Protein AF-A0A6D0IES0-F1 (afdb_monomer_lite)

Structure (mmCIF, N/CA/C/O backbone):
data_AF-A0A6D0IES0-F1
#
_entry.id   AF-A0A6D0IES0-F1
#
loop_
_atom_site.group_PDB
_atom_site.id
_atom_site.type_symbol
_atom_site.label_atom_id
_atom_site.label_alt_id
_atom_site.label_comp_id
_atom_site.label_asym_id
_atom_site.label_entity_id
_atom_site.label_seq_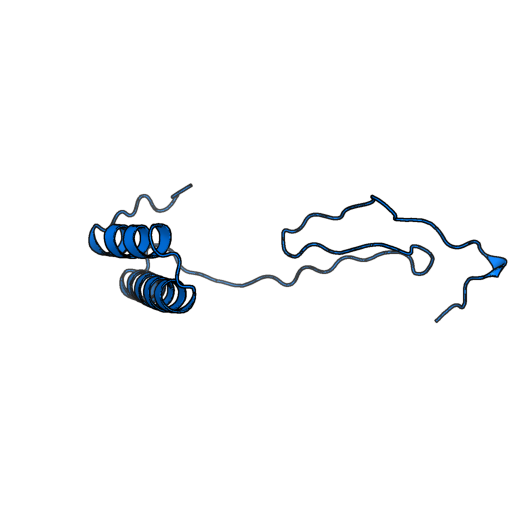id
_atom_site.pdbx_PDB_ins_code
_atom_site.Cartn_x
_atom_site.Cartn_y
_atom_site.Cartn_z
_atom_site.occupancy
_atom_site.B_iso_or_equiv
_atom_site.auth_seq_id
_atom_site.auth_comp_id
_atom_site.auth_asym_id
_atom_site.auth_atom_id
_atom_site.pdbx_PDB_model_num
ATOM 1 N N . THR A 1 1 ? 1.148 12.695 6.256 1.00 75.94 1 THR A N 1
ATOM 2 C CA . THR A 1 1 ? 0.456 13.963 6.566 1.00 75.94 1 THR A CA 1
ATOM 3 C C . THR A 1 1 ? -1.024 13.701 6.712 1.00 75.94 1 THR A C 1
ATOM 5 O O . THR A 1 1 ? -1.550 12.954 5.899 1.00 75.94 1 THR A O 1
ATOM 8 N N . ASN A 1 2 ? -1.672 14.283 7.723 1.00 93.81 2 ASN A N 1
ATOM 9 C CA . ASN A 1 2 ? -3.127 14.260 7.899 1.00 93.81 2 ASN A CA 1
ATOM 10 C C . ASN A 1 2 ? -3.679 15.657 7.566 1.00 93.81 2 ASN A C 1
ATOM 12 O O . ASN A 1 2 ? -3.471 16.584 8.343 1.00 93.81 2 ASN A O 1
ATOM 16 N N . LEU A 1 3 ? -4.310 15.812 6.396 1.00 96.31 3 LEU A N 1
ATOM 17 C CA . LEU A 1 3 ? -4.878 17.090 5.931 1.00 96.31 3 LEU A CA 1
ATOM 18 C C . LEU A 1 3 ? -6.323 17.311 6.397 1.00 96.31 3 LEU A C 1
ATOM 20 O O . LEU A 1 3 ? -6.790 18.442 6.405 1.00 96.31 3 LEU A O 1
ATOM 24 N N . ALA A 1 4 ? -7.026 16.246 6.786 1.00 96.00 4 ALA A N 1
ATOM 25 C CA . ALA A 1 4 ? -8.401 16.327 7.269 1.00 96.00 4 ALA A CA 1
ATOM 26 C C . ALA A 1 4 ? -8.485 16.863 8.708 1.00 96.00 4 ALA A C 1
ATOM 28 O O . ALA A 1 4 ? -9.572 17.172 9.180 1.00 96.00 4 ALA A O 1
ATOM 29 N N . HIS A 1 5 ? -7.348 16.941 9.418 1.00 95.81 5 HIS A N 1
ATOM 30 C CA . HIS A 1 5 ? -7.271 17.300 10.840 1.00 95.81 5 HIS A CA 1
ATOM 31 C C . HIS A 1 5 ? -8.188 16.455 11.743 1.00 95.81 5 HIS A C 1
ATOM 33 O O . HIS A 1 5 ? -8.555 16.871 12.838 1.00 95.81 5 HIS A O 1
ATOM 39 N N . TRP A 1 6 ? -8.537 15.252 11.288 1.00 97.19 6 TRP A N 1
ATOM 40 C CA . TRP A 1 6 ? -9.382 14.312 12.009 1.00 97.19 6 TRP A CA 1
ATOM 41 C C . TRP A 1 6 ? -8.531 13.394 12.884 1.00 97.19 6 TRP A C 1
ATOM 43 O O . TRP A 1 6 ? -7.524 12.855 12.415 1.00 97.19 6 TRP A O 1
ATOM 53 N N . CYS A 1 7 ? -8.947 13.216 14.136 1.00 96.31 7 CYS A N 1
ATOM 54 C CA . CYS A 1 7 ? -8.311 12.338 15.111 1.00 96.31 7 CYS A CA 1
ATOM 55 C C . CYS A 1 7 ? -9.395 11.530 15.829 1.00 96.31 7 CYS A C 1
ATOM 57 O O . CYS A 1 7 ? -10.306 12.121 16.405 1.00 96.31 7 CYS A O 1
ATOM 59 N N . ASP A 1 8 ? -9.256 10.207 15.848 1.00 97.69 8 ASP A N 1
ATOM 60 C CA . ASP A 1 8 ? -10.154 9.301 16.563 1.00 97.69 8 ASP A CA 1
ATOM 61 C C . ASP A 1 8 ? -9.338 8.331 17.445 1.00 97.69 8 ASP A C 1
ATOM 63 O O . ASP A 1 8 ? -8.488 7.594 16.932 1.00 97.69 8 ASP A O 1
ATOM 67 N N . PRO A 1 9 ? -9.558 8.301 18.776 1.00 97.62 9 PRO A N 1
ATOM 68 C CA . PRO A 1 9 ? -8.781 7.451 19.679 1.00 97.62 9 PRO A CA 1
ATOM 69 C C . PRO A 1 9 ? -8.916 5.949 19.396 1.00 97.62 9 PRO A C 1
ATOM 71 O O . PRO A 1 9 ? -7.977 5.186 19.647 1.00 97.62 9 PRO A O 1
ATOM 74 N N . LYS A 1 10 ?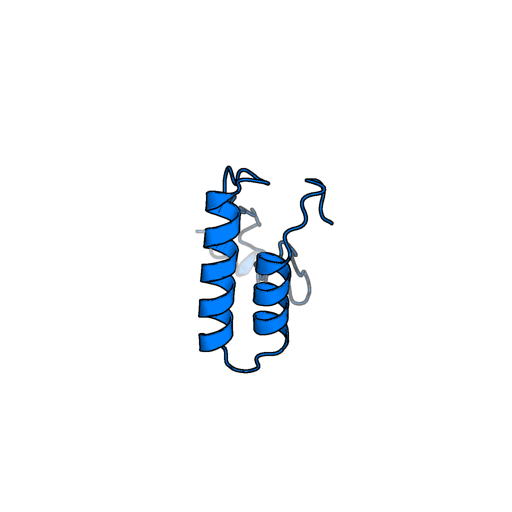 -10.076 5.504 18.893 1.00 97.38 10 LYS A N 1
ATOM 75 C CA . LYS A 1 10 ? -10.305 4.091 18.573 1.00 97.38 10 LYS A CA 1
ATOM 76 C C . LYS A 1 10 ? -9.488 3.691 17.346 1.00 97.38 10 LYS A C 1
ATOM 78 O O . LYS A 1 10 ? -8.764 2.696 17.402 1.00 97.38 10 LYS A O 1
ATOM 83 N N . PHE A 1 11 ? -9.539 4.487 16.287 1.00 97.94 11 PHE A N 1
ATOM 84 C CA . PHE A 1 11 ? -8.734 4.334 15.083 1.00 97.94 11 PHE A CA 1
ATOM 85 C C . PHE A 1 11 ? -7.236 4.291 15.408 1.00 97.94 11 PHE A C 1
ATOM 87 O O . PHE A 1 11 ? -6.537 3.367 14.986 1.00 97.94 11 PHE A O 1
ATOM 94 N N . ASP A 1 12 ? -6.753 5.217 16.240 1.00 97.81 12 ASP A N 1
ATOM 95 C CA . ASP A 1 12 ? -5.353 5.249 16.676 1.00 97.81 12 ASP A CA 1
ATOM 96 C C . ASP A 1 12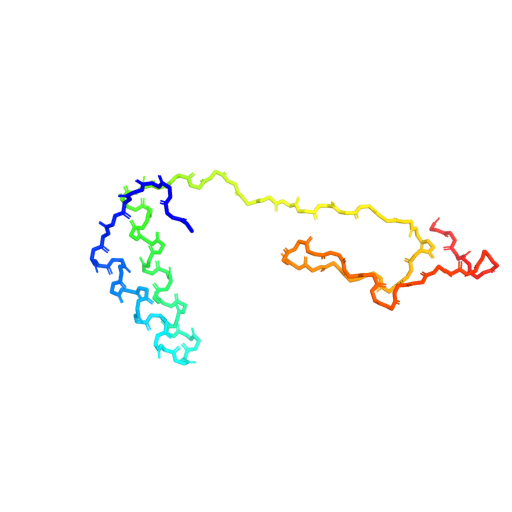 ? -4.945 3.974 17.430 1.00 97.81 12 ASP A C 1
ATOM 98 O O . ASP A 1 12 ? -3.842 3.453 17.236 1.00 97.81 12 ASP A O 1
ATOM 102 N N . SER A 1 13 ? -5.826 3.444 18.282 1.00 97.94 13 SER A N 1
ATOM 103 C CA . SER A 1 13 ? -5.596 2.186 19.003 1.00 97.94 13 SER A CA 1
ATOM 104 C C . SER A 1 13 ? -5.471 0.995 18.047 1.00 97.94 13 SER A C 1
ATOM 106 O O . SER A 1 13 ? -4.527 0.202 18.153 1.00 97.94 13 SER A O 1
ATOM 108 N N . VAL A 1 14 ? -6.366 0.908 17.058 1.00 97.94 14 VAL A N 1
ATOM 109 C CA . VAL A 1 14 ? -6.340 -0.129 16.015 1.00 97.94 14 VAL A CA 1
ATOM 110 C C . VAL A 1 14 ? -5.044 -0.050 15.202 1.00 97.94 14 VAL A C 1
ATOM 112 O O . VAL A 1 14 ? -4.369 -1.066 15.013 1.00 97.94 14 VAL A O 1
ATOM 115 N N . LEU A 1 15 ? -4.624 1.153 14.796 1.00 97.31 15 LEU A N 1
ATOM 116 C CA . LEU A 1 15 ? -3.363 1.343 14.073 1.00 97.31 15 LEU A CA 1
ATOM 117 C C . LEU A 1 15 ? -2.139 0.953 14.910 1.00 97.31 15 LEU A C 1
ATOM 119 O O . LEU A 1 15 ? -1.222 0.307 14.394 1.00 97.31 15 LEU A O 1
ATOM 123 N N . ARG A 1 16 ? -2.111 1.293 16.205 1.00 97.44 16 ARG A N 1
ATOM 124 C CA . ARG A 1 16 ? -1.019 0.888 17.109 1.00 97.44 16 ARG A CA 1
ATOM 125 C C . ARG A 1 16 ? -0.942 -0.630 17.260 1.00 97.44 16 ARG A C 1
ATOM 127 O O . ARG A 1 16 ? 0.162 -1.172 17.235 1.00 97.44 16 ARG A O 1
ATOM 134 N N . LYS A 1 17 ? -2.087 -1.314 17.367 1.00 95.69 17 LYS A N 1
ATOM 135 C CA . LYS A 1 17 ? -2.164 -2.785 17.398 1.00 95.69 17 LYS A CA 1
ATOM 136 C C . LYS A 1 17 ? -1.624 -3.404 16.104 1.00 95.69 17 LYS A C 1
ATOM 138 O O . LYS A 1 17 ? -0.866 -4.370 16.156 1.00 95.69 17 LYS A O 1
ATOM 143 N N . ALA A 1 18 ? -1.969 -2.835 14.949 1.00 97.44 18 ALA A N 1
ATOM 144 C CA . ALA A 1 18 ? -1.445 -3.291 13.663 1.00 97.44 18 ALA A CA 1
ATOM 145 C C . ALA A 1 18 ? 0.080 -3.106 13.561 1.00 97.44 18 ALA A C 1
ATOM 147 O O . ALA A 1 18 ? 0.772 -3.969 13.025 1.00 97.44 18 ALA A O 1
ATOM 148 N N . LEU A 1 19 ? 0.609 -1.992 14.078 1.00 97.25 19 LEU A N 1
ATOM 149 C CA . LEU A 1 19 ? 2.039 -1.679 14.028 1.00 97.25 19 LEU A CA 1
ATOM 150 C C . LEU A 1 19 ? 2.882 -2.589 14.935 1.00 97.25 19 LEU A C 1
ATOM 152 O O . LEU A 1 19 ? 4.004 -2.931 14.573 1.00 97.25 19 LEU A O 1
ATOM 156 N N . SER A 1 20 ? 2.364 -2.973 16.106 1.00 96.50 20 SER A N 1
ATOM 157 C CA . SER A 1 20 ? 3.086 -3.825 17.061 1.00 96.50 20 SER A CA 1
ATOM 158 C C . SER A 1 20 ? 3.016 -5.322 16.735 1.00 96.50 20 SER A C 1
ATOM 160 O O . SER A 1 20 ? 3.827 -6.097 17.244 1.00 96.50 20 SER A O 1
ATOM 162 N N . SER A 1 21 ? 2.070 -5.744 15.892 1.00 96.44 21 SER A N 1
ATOM 163 C CA . SER A 1 21 ? 1.907 -7.146 15.508 1.00 96.44 21 SER A CA 1
ATOM 164 C C . SER A 1 21 ? 2.939 -7.590 14.468 1.00 96.44 21 SER A C 1
ATOM 166 O O . SER A 1 21 ? 3.087 -6.974 13.416 1.00 96.44 21 SER A O 1
ATOM 168 N N . GLN A 1 22 ? 3.588 -8.729 14.719 1.00 96.69 22 GLN A N 1
ATOM 169 C CA . GLN A 1 22 ? 4.447 -9.414 13.741 1.00 96.69 22 GLN A CA 1
ATOM 170 C C . GLN A 1 22 ? 3.659 -10.380 12.839 1.00 96.69 22 GLN A C 1
ATOM 172 O O . GLN A 1 22 ? 4.135 -10.775 11.776 1.00 96.69 22 GLN A O 1
ATOM 177 N N . GLN A 1 23 ? 2.443 -10.766 13.241 1.00 97.62 23 GLN A N 1
ATOM 178 C CA . GLN A 1 23 ? 1.631 -11.729 12.503 1.00 97.62 23 GLN A CA 1
ATOM 179 C C . GLN A 1 23 ? 0.848 -11.026 11.393 1.00 97.62 23 GLN A C 1
ATOM 181 O O . GLN A 1 23 ? 0.000 -10.175 11.668 1.00 97.62 23 GLN A O 1
ATOM 186 N N . LEU A 1 24 ? 1.074 -11.434 10.139 1.00 97.50 24 LEU A N 1
ATOM 187 C CA . LEU A 1 24 ? 0.422 -10.833 8.970 1.00 97.50 24 LEU A CA 1
ATOM 188 C C . LEU A 1 24 ? -1.111 -10.870 9.066 1.00 97.50 24 LEU A C 1
ATOM 190 O O . LEU A 1 24 ? -1.750 -9.852 8.831 1.00 97.50 24 LEU A O 1
ATOM 194 N N . ALA A 1 25 ? -1.689 -12.007 9.463 1.00 97.56 25 ALA A N 1
ATOM 195 C CA . ALA A 1 25 ? -3.142 -12.160 9.593 1.00 97.56 25 ALA A CA 1
ATOM 196 C C . ALA A 1 25 ? -3.752 -11.136 10.568 1.00 97.56 25 ALA A C 1
ATOM 198 O O . ALA A 1 25 ? -4.682 -10.421 10.215 1.00 97.56 25 ALA A O 1
ATOM 199 N N . ALA A 1 26 ? -3.144 -10.969 11.745 1.00 97.12 26 ALA A N 1
ATOM 200 C CA . ALA A 1 26 ? -3.600 -9.996 12.736 1.00 97.12 26 ALA A CA 1
ATOM 201 C C . ALA A 1 26 ? -3.460 -8.539 12.253 1.00 97.12 26 ALA A C 1
ATOM 203 O O . ALA A 1 26 ? -4.228 -7.672 12.666 1.00 97.12 26 ALA A O 1
ATOM 204 N N . ARG A 1 27 ? -2.484 -8.251 11.379 1.00 98.19 27 ARG A N 1
ATOM 205 C CA . ARG A 1 27 ? -2.350 -6.927 10.750 1.00 98.19 27 ARG A CA 1
ATOM 206 C C . ARG A 1 27 ? -3.459 -6.674 9.734 1.00 98.19 27 ARG A C 1
ATOM 208 O O . ARG A 1 27 ? -3.979 -5.566 9.705 1.00 98.19 27 ARG A O 1
ATOM 215 N N . ILE A 1 28 ? -3.810 -7.678 8.927 1.00 98.06 28 ILE A N 1
ATOM 216 C CA . ILE A 1 28 ? -4.908 -7.591 7.953 1.00 98.06 28 ILE A CA 1
ATOM 217 C C . ILE A 1 28 ? -6.217 -7.274 8.682 1.00 98.06 28 ILE A C 1
ATOM 219 O O . ILE A 1 28 ? -6.839 -6.263 8.376 1.00 98.06 28 ILE A O 1
ATOM 223 N N . GLU A 1 29 ? -6.552 -8.042 9.723 1.00 97.94 29 GLU A N 1
ATOM 224 C CA . GLU A 1 29 ? -7.761 -7.814 10.529 1.00 97.94 29 GLU A CA 1
ATOM 225 C C . GLU A 1 29 ? -7.819 -6.395 11.115 1.00 97.94 29 GLU A C 1
ATOM 227 O O . GLU A 1 29 ? -8.849 -5.726 11.055 1.00 97.94 29 GLU A O 1
ATOM 232 N N . ALA A 1 30 ? -6.698 -5.899 11.650 1.00 98.31 30 ALA A N 1
ATOM 233 C CA . ALA A 1 30 ? -6.637 -4.548 12.198 1.00 98.31 30 ALA A CA 1
ATOM 234 C C . ALA A 1 30 ? -6.799 -3.464 11.114 1.00 98.31 30 ALA A C 1
ATOM 236 O O . ALA A 1 30 ? -7.464 -2.455 11.348 1.00 98.31 30 ALA A O 1
ATOM 237 N N . TYR A 1 31 ? -6.229 -3.645 9.920 1.00 98.19 31 TYR A N 1
ATOM 238 C CA . TYR A 1 31 ? -6.414 -2.682 8.830 1.00 98.19 31 TYR A CA 1
ATOM 239 C C . TYR A 1 31 ? -7.830 -2.707 8.243 1.00 98.19 31 TYR A C 1
ATOM 241 O O . TYR A 1 31 ? -8.308 -1.658 7.809 1.00 98.19 31 TYR A O 1
ATOM 249 N N . ASP A 1 32 ? -8.520 -3.845 8.259 1.00 98.19 32 ASP A N 1
ATOM 250 C CA . ASP A 1 32 ? -9.932 -3.930 7.865 1.00 98.19 32 ASP A CA 1
AT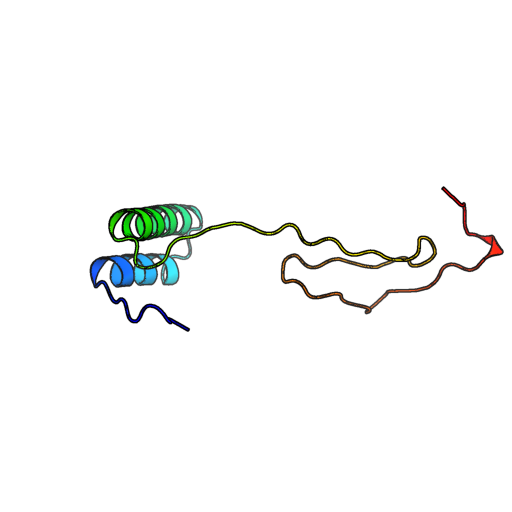OM 251 C C . ASP A 1 32 ? -10.840 -3.197 8.867 1.00 98.19 32 ASP A C 1
ATOM 253 O O . ASP A 1 32 ? -11.745 -2.453 8.471 1.00 98.19 32 ASP A O 1
ATOM 257 N N . GLU A 1 33 ? -10.558 -3.318 10.169 1.00 98.19 33 GLU A N 1
ATOM 258 C CA . GLU A 1 33 ? -11.256 -2.544 11.203 1.00 98.19 33 GLU A CA 1
ATOM 259 C C . GLU A 1 33 ? -11.014 -1.035 11.027 1.00 98.19 33 GLU A C 1
ATOM 261 O O . GLU A 1 33 ? -11.962 -0.247 11.027 1.00 98.19 33 GLU A O 1
ATOM 266 N N . ALA A 1 34 ? -9.764 -0.623 10.802 1.00 98.00 34 ALA A N 1
ATOM 267 C CA . ALA A 1 34 ? -9.421 0.778 10.560 1.00 98.00 34 ALA A CA 1
ATOM 268 C C . ALA A 1 34 ? -10.126 1.351 9.316 1.00 98.00 34 ALA A C 1
ATOM 270 O O . ALA A 1 34 ? -10.652 2.464 9.364 1.00 98.00 34 ALA A O 1
ATOM 271 N N . GLN A 1 35 ? -10.186 0.592 8.217 1.00 97.50 35 GLN A N 1
ATOM 272 C CA . GLN A 1 35 ? -10.928 0.992 7.016 1.00 97.50 35 GLN A CA 1
ATOM 273 C C . GLN A 1 35 ? -12.432 1.119 7.280 1.00 97.50 35 GLN A C 1
ATOM 275 O O . GLN A 1 35 ? -13.060 2.051 6.778 1.00 97.50 35 GLN A O 1
ATOM 280 N N . SER A 1 36 ? -13.001 0.237 8.104 1.00 97.81 36 SER A N 1
ATOM 281 C CA . SER A 1 36 ? -14.414 0.306 8.490 1.00 97.81 36 SER A CA 1
ATOM 282 C C . SER A 1 36 ? -14.733 1.582 9.275 1.00 97.81 36 SER A C 1
ATOM 284 O O . SER A 1 36 ? -15.745 2.223 9.001 1.00 97.81 36 SER A O 1
ATOM 286 N N . ILE A 1 37 ? -13.852 1.993 10.196 1.00 97.88 37 ILE A N 1
ATOM 287 C CA . ILE A 1 37 ? -13.997 3.259 10.936 1.00 97.88 37 ILE A CA 1
ATOM 288 C C . ILE A 1 37 ? -13.943 4.450 9.969 1.00 97.88 37 ILE A C 1
ATOM 290 O O . ILE A 1 37 ? -14.816 5.315 10.010 1.00 97.88 37 ILE A O 1
ATOM 294 N N . LEU A 1 38 ? -12.969 4.474 9.049 1.00 96.75 38 LEU A N 1
ATOM 295 C CA . LEU A 1 38 ? -12.858 5.545 8.048 1.00 96.75 38 LEU A CA 1
ATOM 296 C C . LEU A 1 38 ? -14.095 5.638 7.148 1.00 96.75 38 LEU A C 1
ATOM 298 O O . LEU A 1 38 ? -14.507 6.741 6.801 1.00 96.75 38 LEU A O 1
ATOM 302 N N . ALA A 1 39 ? -14.690 4.505 6.775 1.00 96.88 39 ALA A N 1
ATOM 303 C CA . ALA A 1 39 ? -15.902 4.481 5.962 1.00 96.88 39 ALA A CA 1
ATOM 304 C C . ALA A 1 39 ? -17.141 4.997 6.717 1.00 96.88 39 ALA A C 1
ATOM 306 O O . ALA A 1 39 ? -18.023 5.585 6.097 1.00 96.88 39 ALA A O 1
ATOM 307 N N . GLN A 1 40 ? -17.209 4.783 8.035 1.00 97.06 40 GLN A N 1
ATOM 308 C CA . GLN A 1 40 ? -18.317 5.238 8.884 1.00 97.06 40 GLN A CA 1
ATOM 309 C C . GLN A 1 40 ? -18.240 6.738 9.183 1.00 97.06 40 GLN A C 1
ATOM 311 O O . GLN A 1 40 ? -19.241 7.439 9.068 1.00 97.06 40 GLN A O 1
ATOM 316 N N . GLU A 1 41 ? -17.053 7.222 9.544 1.00 96.88 41 GLU A N 1
ATOM 317 C CA . GLU A 1 41 ? -16.828 8.614 9.960 1.00 96.88 41 GLU A CA 1
ATOM 318 C C . GLU A 1 41 ? -16.584 9.555 8.766 1.00 96.88 41 GLU A C 1
ATOM 320 O O . GLU A 1 41 ? -16.731 10.770 8.882 1.00 96.88 41 GLU A O 1
ATOM 325 N N . LEU A 1 42 ? -16.193 8.998 7.613 1.00 96.44 42 LEU A N 1
ATOM 326 C CA . LEU A 1 42 ? -15.913 9.694 6.354 1.00 96.44 42 LEU A CA 1
ATOM 327 C C . LEU A 1 42 ? -15.054 10.978 6.485 1.00 96.44 42 LEU A C 1
ATOM 329 O O . LEU A 1 42 ? -15.372 11.997 5.866 1.00 96.44 42 LEU A O 1
ATOM 333 N N . PRO A 1 43 ? -13.927 10.969 7.229 1.00 96.62 43 PRO A N 1
ATOM 334 C CA . PRO A 1 43 ? -13.051 12.142 7.326 1.00 96.62 43 PRO A CA 1
ATOM 335 C C . PRO A 1 43 ? -12.327 12.441 6.005 1.00 96.62 43 PRO A C 1
ATOM 337 O O . PRO A 1 43 ? -11.851 13.551 5.770 1.00 96.62 43 PRO A O 1
ATOM 340 N N . ILE A 1 44 ? -12.231 11.429 5.142 1.00 95.00 44 ILE A N 1
ATOM 341 C CA . ILE A 1 44 ? -11.779 11.511 3.759 1.00 95.00 44 ILE A CA 1
ATOM 342 C C . ILE A 1 44 ? -12.757 10.721 2.890 1.00 95.00 44 ILE A C 1
ATOM 344 O O . ILE A 1 44 ? -13.290 9.705 3.328 1.00 95.00 44 ILE A O 1
ATOM 348 N N . LEU A 1 45 ? -12.948 11.155 1.644 1.00 95.56 45 LEU A N 1
ATOM 349 C CA . LEU A 1 45 ? -13.739 10.434 0.649 1.00 95.56 45 LEU A CA 1
ATOM 350 C C . LEU A 1 45 ? -12.805 9.882 -0.440 1.00 95.56 45 LEU A C 1
ATOM 352 O O . LEU A 1 45 ? -12.360 10.647 -1.302 1.00 95.56 45 LEU A O 1
ATOM 356 N N . PRO A 1 46 ? -12.470 8.580 -0.420 1.00 94.00 46 PRO A N 1
ATOM 357 C CA . PRO A 1 46 ? -11.686 7.964 -1.485 1.00 94.00 46 PRO A CA 1
ATOM 358 C C . PRO A 1 46 ? -12.471 7.992 -2.804 1.00 94.00 46 PRO A C 1
ATOM 360 O O . PRO A 1 46 ? -13.575 7.463 -2.876 1.00 94.00 46 PRO A O 1
ATOM 363 N N . LEU A 1 47 ? -11.906 8.601 -3.851 1.00 95.75 47 LEU A N 1
ATOM 364 C CA . LEU A 1 47 ? -12.578 8.732 -5.153 1.00 95.75 47 LEU A CA 1
ATOM 365 C C . LEU A 1 47 ? -12.147 7.663 -6.160 1.00 95.75 47 LEU A C 1
ATOM 367 O O . LEU A 1 47 ? -12.964 7.180 -6.938 1.00 95.75 47 LEU A O 1
ATOM 371 N N . ALA A 1 48 ? -10.858 7.317 -6.182 1.00 95.50 48 ALA A N 1
ATOM 372 C CA . ALA A 1 48 ? -10.308 6.400 -7.171 1.00 95.50 48 ALA A CA 1
ATOM 373 C C . ALA A 1 48 ? -8.964 5.807 -6.732 1.00 95.50 48 ALA A C 1
ATOM 375 O O . ALA A 1 48 ? -8.202 6.429 -5.991 1.00 95.50 48 ALA A O 1
ATOM 376 N N . SER A 1 49 ? -8.651 4.635 -7.286 1.00 94.44 49 SER A N 1
ATOM 377 C CA . SER A 1 49 ? -7.296 4.088 -7.364 1.00 94.44 49 SER A CA 1
ATOM 378 C C . SER A 1 49 ? -6.832 4.178 -8.817 1.00 94.44 49 SER A C 1
ATOM 380 O O . SER A 1 49 ? -7.505 3.672 -9.714 1.00 94.44 49 SER A O 1
ATOM 382 N N . SER A 1 50 ? -5.731 4.888 -9.069 1.00 91.69 50 SER A N 1
ATOM 383 C CA . SER A 1 50 ? -5.287 5.198 -10.432 1.00 91.69 50 SER A CA 1
ATOM 384 C C . SER A 1 50 ? -4.397 4.099 -11.011 1.00 91.69 50 SER A C 1
ATOM 386 O O . SER A 1 50 ? -3.472 3.622 -10.351 1.00 91.69 50 SER A O 1
ATOM 388 N N . LEU A 1 51 ? -4.632 3.743 -12.276 1.00 90.44 51 LEU A N 1
ATOM 389 C CA . LEU A 1 51 ? -3.736 2.882 -13.040 1.00 90.44 51 LEU A CA 1
ATOM 390 C C . LEU A 1 51 ? -2.555 3.698 -13.567 1.00 90.44 51 LEU A C 1
ATOM 392 O O . LEU A 1 51 ? -2.728 4.700 -14.262 1.00 90.44 51 LEU A O 1
ATOM 396 N N . ARG A 1 52 ? -1.337 3.226 -13.298 1.00 88.50 52 ARG A N 1
ATOM 397 C CA . ARG A 1 52 ? -0.125 3.858 -13.812 1.00 88.50 52 ARG A CA 1
ATOM 398 C C . ARG A 1 52 ? 0.342 3.187 -15.097 1.00 88.50 52 ARG A C 1
ATOM 400 O O . ARG A 1 52 ? 0.792 2.047 -15.081 1.00 88.50 52 ARG A O 1
ATOM 407 N N . LEU A 1 53 ? 0.282 3.932 -16.195 1.00 88.19 53 LEU A N 1
ATOM 408 C CA . LEU A 1 53 ? 0.774 3.505 -17.502 1.00 88.19 53 LEU A CA 1
ATOM 409 C C . LEU A 1 53 ? 2.127 4.159 -17.788 1.00 88.19 53 LEU A C 1
ATOM 411 O O . LEU A 1 53 ? 2.301 5.359 -17.582 1.00 88.19 53 LEU A O 1
ATOM 415 N N . GLN A 1 54 ? 3.091 3.372 -18.265 1.00 88.00 54 GLN A N 1
ATOM 416 C CA . GLN A 1 54 ? 4.412 3.861 -18.656 1.00 88.00 54 GLN A CA 1
ATOM 417 C C . GLN A 1 54 ? 4.758 3.324 -20.042 1.00 88.00 54 GLN A C 1
ATOM 419 O O . GLN A 1 54 ? 4.814 2.114 -20.250 1.00 88.00 54 GLN A O 1
ATOM 424 N N . ALA A 1 55 ? 4.987 4.234 -20.987 1.00 90.25 55 ALA A N 1
ATOM 425 C CA . ALA A 1 55 ? 5.430 3.890 -22.329 1.00 90.25 55 ALA A CA 1
ATOM 426 C C . ALA A 1 55 ? 6.960 3.838 -22.376 1.00 90.25 55 ALA A C 1
ATOM 428 O O . ALA A 1 55 ? 7.641 4.736 -21.877 1.00 90.25 55 ALA A O 1
ATOM 429 N N . TYR A 1 56 ? 7.500 2.799 -23.003 1.00 89.50 56 TYR A N 1
ATOM 430 C CA . TYR A 1 56 ? 8.925 2.669 -23.279 1.00 89.50 56 TYR A CA 1
ATOM 431 C C . TYR A 1 56 ? 9.124 2.087 -24.676 1.00 89.50 56 TYR A C 1
ATOM 433 O O . TYR A 1 56 ? 8.222 1.478 -25.256 1.00 89.50 56 TYR A O 1
ATOM 441 N N . ARG A 1 57 ? 10.302 2.324 -25.254 1.00 91.62 57 ARG A N 1
ATOM 442 C CA . ARG A 1 57 ? 10.621 1.809 -26.585 1.00 91.62 57 ARG A CA 1
ATOM 443 C C . ARG A 1 57 ? 10.850 0.301 -26.518 1.00 91.62 57 ARG A C 1
ATOM 445 O O . ARG A 1 57 ? 11.483 -0.179 -25.584 1.00 91.62 57 ARG A O 1
ATOM 452 N N . TYR A 1 58 ? 10.407 -0.427 -27.541 1.00 90.19 58 TYR A N 1
ATOM 453 C CA . TYR A 1 58 ? 10.523 -1.890 -27.593 1.00 90.19 58 TYR A CA 1
ATOM 454 C C . TYR A 1 58 ? 11.986 -2.391 -27.526 1.00 90.19 58 TYR A C 1
ATOM 456 O O . TYR A 1 58 ? 12.223 -3.523 -27.098 1.00 90.19 58 TYR A O 1
ATOM 464 N N . ASP A 1 59 ? 12.953 -1.565 -27.960 1.00 93.25 59 ASP A N 1
ATOM 465 C CA . ASP A 1 59 ? 14.393 -1.861 -27.970 1.00 93.25 59 ASP A CA 1
ATOM 466 C C . ASP A 1 59 ? 15.068 -1.601 -26.617 1.00 93.25 59 ASP A C 1
ATOM 468 O O . ASP A 1 59 ? 16.271 -1.804 -26.485 1.00 93.25 59 ASP A O 1
ATOM 472 N N . ILE A 1 60 ? 14.314 -1.166 -25.605 1.00 92.12 60 ILE A N 1
ATOM 473 C CA . ILE A 1 60 ? 14.793 -0.993 -24.234 1.00 92.12 60 ILE A CA 1
ATOM 474 C C . ILE A 1 60 ? 14.423 -2.233 -23.420 1.00 92.12 60 ILE A C 1
ATOM 476 O O . ILE A 1 60 ? 13.243 -2.562 -23.273 1.00 92.12 60 ILE A O 1
ATOM 480 N N . LYS A 1 61 ? 15.436 -2.920 -22.885 1.00 91.50 61 LYS A N 1
ATOM 481 C CA . LYS A 1 61 ? 15.296 -4.141 -22.078 1.00 91.50 61 LYS A CA 1
ATOM 482 C C . LYS A 1 61 ? 15.759 -3.905 -20.641 1.00 91.50 61 LYS A C 1
ATOM 484 O O . LYS A 1 61 ? 16.509 -2.973 -20.360 1.00 91.50 61 LYS A O 1
ATOM 489 N N . GLY A 1 62 ? 15.295 -4.761 -19.731 1.00 90.31 62 GLY A N 1
ATOM 490 C CA . GLY A 1 62 ? 15.661 -4.711 -18.310 1.00 90.31 62 GLY A CA 1
ATOM 491 C C . GLY A 1 62 ? 14.912 -3.659 -17.485 1.00 90.31 62 GLY A C 1
ATOM 492 O O . GLY A 1 62 ? 15.226 -3.478 -16.313 1.00 90.31 62 GLY A O 1
ATOM 493 N N . LEU A 1 63 ? 13.922 -2.966 -18.061 1.00 89.75 63 LEU A N 1
ATOM 494 C CA . LEU A 1 63 ? 13.119 -1.982 -17.335 1.00 89.75 63 LEU A CA 1
ATOM 495 C C . LEU A 1 63 ? 12.151 -2.681 -16.368 1.00 89.75 63 LEU A C 1
ATOM 497 O O . LEU A 1 63 ? 11.266 -3.419 -16.796 1.00 89.75 63 LEU A O 1
ATOM 501 N N . VAL A 1 64 ? 12.291 -2.403 -15.069 1.00 86.00 64 VAL A N 1
ATOM 502 C CA . VAL A 1 64 ? 11.384 -2.890 -14.018 1.00 86.00 64 VAL A CA 1
ATOM 503 C C . VAL A 1 64 ? 10.536 -1.728 -13.510 1.00 86.00 64 VAL A C 1
ATOM 505 O O . VAL A 1 64 ? 11.061 -0.732 -13.004 1.00 86.00 64 VAL A O 1
ATOM 508 N N . LEU A 1 65 ? 9.214 -1.854 -13.643 1.00 84.75 65 LEU A N 1
ATOM 509 C CA . LEU A 1 65 ? 8.268 -0.852 -13.156 1.00 84.75 65 LEU A CA 1
ATOM 510 C C . LEU A 1 65 ? 7.945 -1.139 -11.688 1.00 84.75 65 LEU A C 1
ATOM 512 O O . LEU A 1 65 ? 7.403 -2.193 -11.361 1.00 84.75 65 LEU A O 1
ATOM 516 N N . SER A 1 66 ? 8.290 -0.209 -10.796 1.00 86.25 66 SER A N 1
ATOM 517 C CA . SER A 1 66 ? 8.007 -0.360 -9.369 1.00 86.25 66 SER A CA 1
ATOM 518 C C . SER A 1 66 ? 6.542 -0.037 -9.057 1.00 86.25 66 SER A C 1
ATOM 520 O O . SER A 1 66 ? 6.044 0.993 -9.533 1.00 86.25 66 SER A O 1
ATOM 522 N N . PRO A 1 67 ? 5.872 -0.811 -8.179 1.00 86.56 67 PRO A N 1
ATOM 523 C CA . PRO A 1 67 ? 4.545 -0.455 -7.676 1.00 86.56 67 PRO A CA 1
ATOM 524 C C . PRO A 1 67 ? 4.550 0.868 -6.889 1.00 86.56 67 PRO A C 1
ATOM 526 O O . PRO A 1 67 ? 3.509 1.499 -6.749 1.00 86.56 67 PRO A O 1
ATOM 529 N N . PHE A 1 68 ? 5.719 1.332 -6.429 1.00 87.12 68 PHE A N 1
ATOM 530 C CA . PHE A 1 68 ? 5.879 2.603 -5.712 1.00 87.12 68 PHE A CA 1
ATOM 531 C C . PHE A 1 68 ? 5.983 3.832 -6.631 1.00 87.12 68 PHE A C 1
ATOM 533 O O . PHE A 1 68 ? 6.119 4.953 -6.152 1.00 87.12 68 PHE A O 1
ATOM 540 N N . GLY A 1 69 ? 5.907 3.650 -7.953 1.00 80.44 69 GLY A N 1
ATOM 541 C CA . GLY A 1 69 ? 5.946 4.756 -8.913 1.00 80.44 69 GLY A CA 1
ATOM 542 C C . GLY A 1 69 ? 7.355 5.128 -9.398 1.00 80.44 69 GLY A C 1
ATOM 543 O O . GLY A 1 69 ? 7.529 5.987 -10.264 1.00 80.44 69 GLY A O 1
ATOM 544 N N . ASN A 1 70 ? 8.385 4.460 -8.906 1.00 82.81 70 ASN A N 1
ATOM 545 C CA . ASN A 1 70 ? 9.767 4.699 -9.303 1.00 82.81 70 ASN A CA 1
ATOM 546 C C . ASN A 1 70 ? 10.060 3.898 -10.585 1.00 82.81 70 ASN A C 1
ATOM 548 O O . ASN A 1 70 ? 9.620 2.755 -10.717 1.00 82.81 70 ASN A O 1
ATOM 552 N N . ALA A 1 71 ? 10.829 4.458 -11.516 1.00 83.56 71 ALA A N 1
ATOM 553 C CA . ALA A 1 71 ? 11.423 3.688 -12.610 1.00 83.56 71 ALA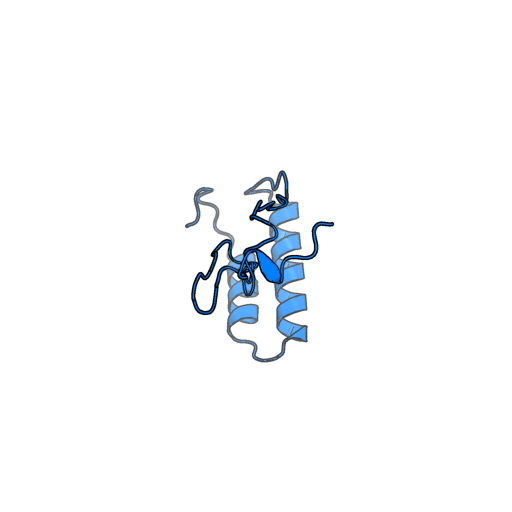 A CA 1
ATOM 554 C C . ALA A 1 71 ? 12.925 3.575 -12.345 1.00 83.56 71 ALA A C 1
ATOM 556 O O . ALA A 1 71 ? 13.622 4.590 -12.316 1.00 83.56 71 ALA A O 1
ATOM 557 N N . SER A 1 72 ? 13.414 2.358 -12.103 1.00 86.75 72 SER A N 1
ATOM 558 C CA . SER A 1 72 ? 14.852 2.123 -11.978 1.00 86.75 72 SER A CA 1
ATOM 559 C C . SER A 1 72 ? 15.453 1.928 -13.365 1.00 86.75 72 SER A C 1
ATOM 561 O O . SER A 1 72 ? 14.993 1.073 -14.119 1.00 86.75 72 SER A O 1
ATOM 563 N N . PHE A 1 73 ? 16.491 2.703 -13.684 1.00 90.56 73 PHE A N 1
ATOM 564 C CA . PHE A 1 73 ? 17.295 2.514 -14.897 1.00 90.56 73 PHE A CA 1
ATOM 565 C C . PHE A 1 73 ? 18.538 1.644 -14.661 1.00 90.56 73 PHE A C 1
ATOM 567 O O . PHE A 1 73 ? 19.310 1.402 -15.587 1.00 90.56 73 PHE A O 1
ATOM 574 N N . ALA A 1 74 ? 18.751 1.156 -13.436 1.00 91.75 74 ALA A N 1
ATOM 575 C CA . ALA A 1 74 ? 19.842 0.233 -13.155 1.00 91.75 74 ALA A CA 1
ATOM 576 C C . ALA A 1 74 ? 19.630 -1.079 -13.929 1.00 91.75 74 ALA A C 1
ATOM 578 O O . ALA A 1 74 ? 18.570 -1.691 -13.830 1.00 91.75 74 ALA A O 1
ATOM 579 N N . GLY A 1 75 ? 20.631 -1.496 -14.710 1.00 91.25 75 GLY A N 1
ATOM 580 C CA . GLY A 1 75 ? 20.546 -2.697 -15.552 1.00 91.25 75 GLY A CA 1
ATOM 581 C C . GLY A 1 75 ? 19.703 -2.533 -16.822 1.00 91.25 75 GLY A C 1
ATOM 582 O O . GLY A 1 75 ? 19.540 -3.500 -17.563 1.00 91.25 75 GLY A O 1
ATOM 583 N N . VAL A 1 76 ? 19.192 -1.329 -17.100 1.00 94.81 76 VAL A N 1
ATOM 584 C CA . VAL A 1 76 ? 18.475 -1.038 -18.345 1.00 94.81 76 VAL A CA 1
ATOM 585 C C . VAL A 1 76 ? 19.475 -0.812 -19.468 1.00 94.81 76 VAL A C 1
ATOM 587 O O . VAL A 1 76 ? 20.435 -0.055 -19.322 1.00 94.81 76 VAL A O 1
ATOM 590 N N . TYR A 1 77 ? 19.231 -1.439 -20.613 1.00 94.06 77 TYR A N 1
ATOM 591 C CA . TYR A 1 77 ? 20.064 -1.274 -21.797 1.00 94.06 77 TYR A CA 1
ATOM 592 C C . TYR A 1 77 ? 19.221 -1.263 -23.066 1.00 94.06 77 TYR A C 1
ATOM 594 O O . TYR A 1 77 ? 18.048 -1.644 -23.078 1.00 94.06 77 TYR A O 1
ATOM 602 N N . ARG A 1 78 ? 19.846 -0.796 -24.145 1.00 94.31 78 ARG A N 1
ATOM 603 C CA . ARG A 1 78 ? 19.265 -0.800 -25.480 1.00 94.31 78 ARG A CA 1
ATOM 604 C C . ARG A 1 78 ? 19.814 -1.975 -26.278 1.00 94.31 78 ARG A C 1
ATOM 606 O O . ARG A 1 78 ? 21.028 -2.115 -26.406 1.00 94.31 78 ARG A O 1
ATOM 613 N N . GLU A 1 79 ? 18.920 -2.792 -26.809 1.00 91.94 79 GLU A N 1
ATOM 614 C CA . GLU A 1 79 ? 19.245 -3.889 -27.719 1.00 91.94 79 GLU A CA 1
ATOM 615 C C . GLU A 1 79 ? 19.784 -3.320 -29.046 1.00 91.94 79 GLU A C 1
ATOM 617 O O . GLU A 1 79 ? 19.319 -2.277 -29.525 1.00 91.94 79 GLU A O 1
ATOM 622 N N . LYS A 1 80 ? 20.812 -3.953 -29.624 1.00 86.19 80 LYS A N 1
ATOM 623 C CA . LYS A 1 80 ? 21.400 -3.495 -30.893 1.00 86.19 80 LYS A CA 1
ATOM 624 C C . LYS A 1 80 ? 20.406 -3.723 -32.034 1.00 86.19 80 LYS A C 1
ATOM 626 O O . LYS A 1 80 ? 19.671 -4.703 -32.037 1.00 86.19 80 LYS A O 1
ATOM 631 N N . GLN A 1 81 ? 20.394 -2.819 -33.017 1.00 68.88 81 GLN A N 1
ATOM 632 C CA . GLN A 1 81 ? 19.397 -2.808 -34.100 1.00 68.88 81 GLN A CA 1
ATOM 633 C C . GLN A 1 81 ? 19.325 -4.114 -34.908 1.00 68.88 81 GLN A C 1
ATOM 635 O O . GLN A 1 81 ? 18.250 -4.432 -35.405 1.00 68.88 81 GLN A O 1
ATOM 640 N N . ASP A 1 82 ? 20.421 -4.869 -34.992 1.00 69.69 82 ASP A N 1
ATOM 641 C CA . ASP A 1 82 ? 20.497 -6.124 -35.751 1.00 69.69 82 ASP A CA 1
ATOM 642 C C . ASP A 1 82 ? 19.810 -7.313 -35.045 1.00 69.69 82 ASP A C 1
ATOM 644 O O . ASP A 1 82 ? 19.474 -8.306 -35.686 1.00 69.69 82 ASP A O 1
ATOM 648 N N . GLU A 1 83 ? 19.560 -7.213 -33.735 1.00 64.94 83 GLU A N 1
ATOM 649 C CA . GLU A 1 83 ? 18.970 -8.275 -32.894 1.00 64.94 83 GLU A CA 1
ATOM 650 C C . GLU A 1 83 ? 17.503 -7.994 -32.530 1.00 64.94 83 GLU A C 1
ATOM 652 O O . GLU A 1 83 ? 16.790 -8.844 -31.994 1.00 64.94 83 GLU A O 1
ATOM 657 N N . VAL A 1 84 ? 17.025 -6.799 -32.873 1.00 69.75 84 VAL A N 1
ATOM 658 C CA . VAL A 1 84 ? 15.652 -6.369 -32.649 1.00 69.75 84 VAL A CA 1
ATOM 659 C C . VAL A 1 84 ? 14.693 -7.162 -33.543 1.00 69.75 84 VAL A C 1
ATOM 661 O O . VAL A 1 84 ? 14.594 -6.935 -34.752 1.00 69.75 84 VAL A O 1
ATOM 664 N N . LYS A 1 85 ? 13.884 -8.034 -32.938 1.00 66.94 85 LYS A N 1
ATOM 665 C CA . LYS A 1 85 ? 12.652 -8.522 -33.574 1.00 66.94 85 LYS A CA 1
ATOM 666 C C . LYS A 1 85 ? 11.545 -7.503 -33.328 1.00 66.94 85 LYS A C 1
ATOM 668 O O . LYS A 1 85 ? 11.098 -7.329 -32.195 1.00 66.94 85 LYS A O 1
ATOM 673 N N . LYS A 1 86 ? 11.141 -6.795 -34.387 1.00 63.03 86 LYS A N 1
ATOM 674 C CA . LYS A 1 86 ? 9.969 -5.912 -34.336 1.00 63.03 86 LYS A CA 1
ATOM 675 C C . LYS A 1 86 ? 8.715 -6.752 -34.034 1.00 63.03 86 LYS A C 1
ATOM 677 O O . LYS A 1 86 ? 8.647 -7.878 -34.530 1.00 63.03 86 LYS A O 1
ATOM 682 N N . PRO A 1 87 ? 7.789 -6.235 -33.210 1.00 62.78 87 PRO A N 1
ATOM 683 C CA . PRO A 1 87 ? 6.509 -6.888 -32.953 1.00 62.78 87 PRO A CA 1
ATOM 684 C C . PRO A 1 87 ? 5.653 -6.987 -34.218 1.00 62.78 87 PRO A C 1
ATOM 686 O O . PRO A 1 87 ? 5.832 -6.136 -35.123 1.00 62.78 87 PRO A O 1
#

Organism: Escherichia coli (NCBI:txid562)

Foldseek 3Di:
DDPLPDDDPVLVVLVVQLVPDPDPVSVVVSVVVSVVVCVVVVSDDDDDDDDDDDDDDPQKPPWDQDPVRDTDCVVIDG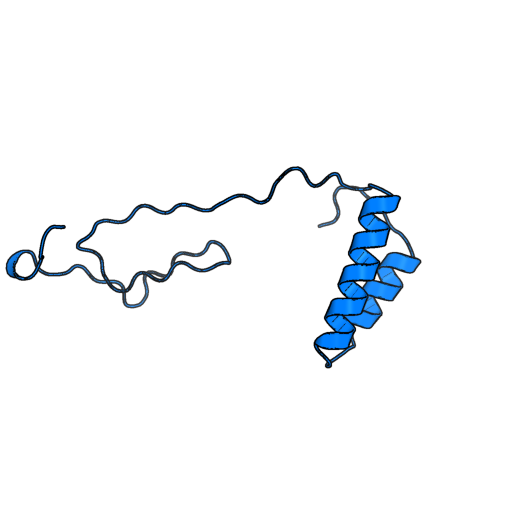HDPVPDDDD

pLDDT: mean 91.49, std 8.75, range [62.78, 98.31]

Sequence (87 aa):
TNLAHWCDPKFDSVLRKALSSQQLAARIEAYDEAQSILAQELPILPLASSLRLQAYRYDIKGLVLSPFGNASFAGVYREKQDEVKKP

Radius of gyration: 21.4 Å; chains: 1; bounding box: 40×30×55 Å

Secondary structure (DSSP, 8-state):
--SS----HHHHHHHHHHHH---HHHHHHHHHHHHHHHHHH-SS-------------TTEES-EE-TTS-EE-TT-EEPPTTT----